Protein AF-A0A485CPA7-F1 (afdb_monomer_lite)

Organism: Raoultella planticola (NCBI:txid575)

Radius of gyration: 25.45 Å; chains: 1; bounding box: 58×36×62 Å

Sequence (179 aa):
MLPLFFPRAFDGKLPISYSGGASQLNIREIFATGIHSRSTMATDLLKPGGYLRLSECMRELEQSDGWKMTQVDVTRLNALAEKAVSMAYTQKHWKPNDRIDVGEKLPLTDCYVAPCVTACAIKQDIPEYIRLMGEQRYADALELIYQRNALPAITGHICDHQCQYKLYSSGLRQRTSHS

Foldseek 3Di:
DFCLPVCVVPVQQDLDGGEDDDFLVCLLLCLVQLNDDDHDPVVQCPDVCSVVRVVVSVVSVVVHPSVPRNGGNSVSVVVSVVVCVVDPVNDPPPQDPLDLDCVDDDDPVPPDDQSLLSQDPLSQPVVVLVVCVVVVNNVVSVVSRCVRDVCCPVCVPPPPSSSVVSVCSRPPPPPPPDD

Secondary structure (DSSP, 8-state):
----HHHHHTTT-S-----S---TTTHHHHHTTT--S----HHHHTSTTHHHHHHHHHHHHHT-GGGG--S--HHHHHHHHHHHHH-TTTS-TT--S-----SS---TT-----HHHHHSTT---HHHHHHHHHTT-HHHHHHHHHHH-S-HHHHHHH---HHHHHHHTTT-TTSS---

Structure (mmCIF, N/CA/C/O backbone):
data_AF-A0A485CPA7-F1
#
_entry.id   AF-A0A485CPA7-F1
#
loop_
_atom_site.group_PDB
_atom_site.id
_atom_site.type_symbol
_atom_site.label_atom_id
_atom_site.label_alt_id
_atom_site.label_comp_id
_atom_site.label_asym_id
_atom_site.label_entity_id
_atom_site.label_seq_id
_atom_site.pdbx_PDB_ins_code
_atom_site.Cartn_x
_atom_site.Cartn_y
_atom_site.Cartn_z
_atom_site.occupancy
_atom_site.B_iso_or_equiv
_atom_site.auth_seq_id
_atom_site.auth_comp_id
_atom_site.auth_asym_id
_atom_site.auth_atom_id
_atom_site.pdbx_PDB_model_num
ATOM 1 N N . MET A 1 1 ? -6.651 7.139 14.477 1.00 35.34 1 MET A N 1
ATOM 2 C CA . MET A 1 1 ? -7.275 8.296 15.145 1.00 35.34 1 MET A CA 1
ATOM 3 C C . MET A 1 1 ? -8.616 7.814 15.666 1.00 35.34 1 MET A C 1
ATOM 5 O O . MET A 1 1 ? -9.480 7.530 14.848 1.00 35.34 1 MET A O 1
ATOM 9 N N . LEU A 1 2 ? -8.742 7.563 16.975 1.00 49.44 2 LEU A N 1
ATOM 10 C CA . LEU A 1 2 ? -10.019 7.133 17.555 1.00 49.44 2 LEU A CA 1
ATOM 11 C C . LEU A 1 2 ? -11.034 8.282 17.416 1.00 49.44 2 LEU A C 1
ATOM 13 O O . LEU A 1 2 ? -10.736 9.389 17.868 1.00 49.44 2 LEU A O 1
ATOM 17 N N . PRO A 1 3 ? -12.221 8.060 16.832 1.00 50.19 3 PRO A N 1
ATOM 18 C CA . PRO A 1 3 ? -13.266 9.073 16.780 1.00 50.19 3 PRO A CA 1
ATOM 19 C C . PRO A 1 3 ? -13.958 9.200 18.149 1.00 50.19 3 PRO A C 1
ATOM 21 O O . PRO A 1 3 ? -15.069 8.724 18.359 1.00 50.19 3 PRO A O 1
ATOM 24 N N . LEU A 1 4 ? -13.308 9.877 19.099 1.00 54.75 4 LEU A N 1
ATOM 25 C CA . LEU A 1 4 ? -13.874 10.231 20.416 1.00 54.75 4 LEU A CA 1
ATOM 26 C C . LEU A 1 4 ? -14.910 11.369 20.354 1.00 54.75 4 LEU A C 1
ATOM 28 O O . LEU A 1 4 ? -15.434 11.792 21.382 1.00 54.75 4 LEU A O 1
ATOM 32 N N . PHE A 1 5 ? -15.187 11.893 19.160 1.00 51.78 5 PHE A N 1
ATOM 33 C CA . PHE A 1 5 ? -16.018 13.077 18.957 1.00 51.78 5 PHE A CA 1
ATOM 34 C C . PHE A 1 5 ? -17.483 12.852 19.366 1.00 51.78 5 PHE A C 1
ATOM 36 O O . PHE A 1 5 ? -18.048 13.657 20.100 1.00 51.78 5 PHE A O 1
ATOM 43 N N . PHE A 1 6 ? -18.083 11.731 18.958 1.00 55.94 6 PHE A N 1
ATOM 44 C CA . PHE A 1 6 ? -19.500 11.451 19.219 1.00 55.94 6 PHE A CA 1
ATOM 45 C C . PHE A 1 6 ? -19.823 11.170 20.699 1.00 55.94 6 PHE A C 1
ATOM 47 O O . PHE A 1 6 ? -20.768 11.772 21.206 1.00 55.94 6 PHE A O 1
ATOM 54 N N . PRO A 1 7 ? -19.046 10.359 21.444 1.00 57.94 7 PRO A N 1
ATOM 55 C CA . PRO A 1 7 ? -19.322 10.110 22.862 1.00 57.94 7 PRO A CA 1
ATOM 56 C C . PRO A 1 7 ? -19.236 11.375 23.724 1.00 57.94 7 PRO A C 1
ATOM 58 O O . PRO A 1 7 ? -20.018 11.526 24.659 1.00 57.94 7 PRO A O 1
ATOM 61 N N . ARG A 1 8 ? -18.329 12.303 23.378 1.00 60.47 8 ARG A N 1
ATOM 62 C CA . ARG A 1 8 ? -18.197 13.611 24.041 1.00 60.47 8 ARG A CA 1
ATOM 63 C C . ARG A 1 8 ? -19.344 14.563 23.698 1.00 60.47 8 ARG A C 1
ATOM 65 O O . ARG A 1 8 ? -19.788 15.301 24.565 1.00 60.47 8 ARG A O 1
ATOM 72 N N . ALA A 1 9 ? -19.823 14.545 22.454 1.00 61.59 9 ALA A N 1
ATOM 73 C CA . ALA A 1 9 ? -20.911 15.415 22.007 1.00 61.59 9 ALA A CA 1
ATOM 74 C C . ALA A 1 9 ? -22.293 14.988 22.539 1.00 61.59 9 ALA A C 1
ATOM 76 O O . ALA A 1 9 ? -23.172 15.831 22.688 1.00 61.59 9 ALA A O 1
ATOM 77 N N . PHE A 1 10 ? -22.486 13.696 22.830 1.00 63.75 10 PHE A N 1
ATOM 78 C CA . PHE A 1 10 ? -23.775 13.125 23.248 1.00 63.75 10 PHE A CA 1
ATOM 79 C C . PHE A 1 10 ? -23.796 12.607 24.696 1.00 63.75 10 PHE A C 1
ATOM 81 O O . PHE A 1 10 ? -24.720 11.881 25.064 1.00 63.75 10 PHE A O 1
ATOM 88 N N . ASP A 1 11 ? -22.797 12.959 25.511 1.00 63.28 11 ASP A N 1
ATOM 89 C CA . ASP A 1 11 ? -22.727 12.632 26.946 1.00 63.28 11 ASP A CA 1
ATOM 90 C C . ASP A 1 11 ? -22.934 11.126 27.243 1.00 63.28 11 ASP A C 1
ATOM 92 O O . ASP A 1 11 ? -23.632 10.712 28.169 1.00 63.28 11 ASP A O 1
ATOM 96 N N . GLY A 1 12 ? -22.398 10.276 26.358 1.00 61.44 12 GLY A N 1
ATOM 97 C CA . GLY A 1 12 ? -22.508 8.815 26.443 1.00 61.44 12 GLY A CA 1
ATOM 98 C C . GLY A 1 12 ? -23.896 8.214 26.160 1.00 61.44 12 GLY A C 1
ATOM 99 O O . GLY A 1 12 ? -24.035 6.992 26.224 1.00 61.44 12 GLY A O 1
ATOM 100 N N . LYS A 1 13 ? -24.910 9.024 25.815 1.00 63.84 13 LYS A N 1
ATOM 101 C CA . LYS A 1 13 ? -26.294 8.569 25.545 1.00 63.84 13 LYS A CA 1
ATOM 102 C C . LYS A 1 13 ? -26.476 7.897 24.188 1.00 63.84 13 LYS A C 1
ATOM 104 O O . LYS A 1 13 ? -27.463 7.198 23.974 1.00 63.84 13 LYS A O 1
ATOM 109 N N . LEU A 1 14 ? -25.542 8.118 23.266 1.00 64.44 14 LEU A N 1
ATOM 110 C CA . LEU A 1 14 ? -25.523 7.451 21.974 1.00 64.44 14 LEU A CA 1
ATOM 111 C C . LEU A 1 14 ? -24.443 6.357 21.998 1.00 64.44 14 LEU A C 1
ATOM 113 O O . LEU A 1 14 ? -23.258 6.698 22.043 1.00 64.44 14 LEU A O 1
ATOM 117 N N . PRO A 1 15 ? -24.801 5.060 21.919 1.00 59.25 15 PRO A N 1
ATOM 118 C CA . PRO A 1 15 ? -23.850 3.946 21.889 1.00 59.25 15 PRO A CA 1
ATOM 119 C C . PRO A 1 15 ? -23.201 3.797 20.501 1.00 59.25 15 PRO A C 1
ATOM 121 O O . PRO A 1 15 ? -23.116 2.711 19.927 1.00 59.25 15 PRO A O 1
ATOM 124 N N . ILE A 1 16 ? -22.766 4.915 19.923 1.00 62.34 16 ILE A N 1
ATOM 125 C CA . ILE A 1 16 ? -22.029 4.987 18.667 1.00 62.34 16 ILE A CA 1
ATOM 126 C C . ILE A 1 16 ? -20.685 5.628 18.976 1.00 62.34 16 ILE A C 1
ATOM 128 O O . ILE A 1 16 ? -20.623 6.813 19.295 1.00 62.34 16 ILE A O 1
ATOM 132 N N . SER A 1 17 ? -19.616 4.833 18.857 1.00 61.28 17 SER A N 1
ATOM 133 C CA . SER A 1 17 ? -18.366 5.197 18.168 1.00 61.28 17 SER A CA 1
ATOM 134 C C . SER A 1 17 ? -17.160 4.403 18.698 1.00 61.28 17 SER A C 1
ATOM 136 O O . SER A 1 17 ? -16.495 4.812 19.646 1.00 61.28 17 SER A O 1
ATOM 138 N N . TYR A 1 18 ? -16.821 3.301 18.018 1.00 58.09 18 TYR A N 1
ATOM 139 C CA . TYR A 1 18 ? -15.451 2.775 17.949 1.00 58.09 18 TYR A CA 1
ATOM 140 C C . TYR A 1 18 ? -15.214 2.163 16.559 1.00 58.09 18 TYR A C 1
ATOM 142 O O . TYR A 1 18 ? -15.399 0.969 16.337 1.00 58.09 18 TYR A O 1
ATOM 150 N N . SER A 1 19 ? -14.845 2.986 15.575 1.00 54.56 19 SER A N 1
ATOM 151 C CA . SER A 1 19 ? -14.627 2.522 14.198 1.00 54.56 19 SER A CA 1
ATOM 152 C C . SER A 1 19 ? -13.147 2.216 13.933 1.00 54.56 19 SER A C 1
ATOM 154 O O . SER A 1 19 ? -12.448 2.982 13.268 1.00 54.56 19 SER A O 1
ATOM 156 N N . GLY A 1 20 ? -12.652 1.095 14.457 1.00 62.66 20 GLY A N 1
ATOM 157 C CA . GLY A 1 20 ? -11.435 0.470 13.928 1.00 62.66 20 GLY A CA 1
ATOM 158 C C . GLY A 1 20 ? -10.329 0.187 14.933 1.00 62.66 20 GLY A C 1
ATOM 159 O O . GLY A 1 20 ? -10.059 0.971 15.836 1.00 62.66 20 GLY A O 1
ATOM 160 N N . GLY A 1 21 ? -9.646 -0.939 14.711 1.00 67.94 21 GLY A N 1
ATOM 161 C CA . GLY A 1 21 ? -8.485 -1.359 15.499 1.00 67.94 21 GLY A CA 1
ATOM 162 C C . GLY A 1 21 ? -8.804 -2.314 16.646 1.00 67.94 21 GLY A C 1
ATOM 163 O O . GLY A 1 21 ? -7.925 -2.559 17.470 1.00 67.94 21 GLY A O 1
ATOM 164 N N . ALA A 1 22 ? -10.020 -2.869 16.691 1.00 75.12 22 ALA A N 1
ATOM 165 C CA . ALA A 1 22 ? -10.346 -3.926 17.636 1.00 75.12 22 ALA A CA 1
ATOM 166 C C . ALA A 1 22 ? -9.509 -5.177 17.319 1.00 75.12 22 ALA A C 1
ATOM 168 O O . ALA A 1 22 ? -9.408 -5.601 16.166 1.00 75.12 22 ALA A O 1
ATOM 169 N N . SER A 1 23 ? -8.883 -5.723 18.348 1.00 74.56 23 SER A N 1
ATOM 170 C CA . SER A 1 23 ? -7.991 -6.878 18.333 1.00 74.56 23 SER A CA 1
ATOM 171 C C . SER A 1 23 ? -8.218 -7.650 19.629 1.00 74.56 23 SER A C 1
ATOM 173 O O . SER A 1 23 ? -8.734 -7.094 20.600 1.00 74.56 23 SER A O 1
ATOM 175 N N . GLN A 1 24 ? -7.779 -8.902 19.680 1.00 74.69 24 GLN A N 1
ATOM 176 C CA . GLN A 1 24 ? -7.810 -9.725 20.891 1.00 74.69 24 GLN A CA 1
ATOM 177 C C . GLN A 1 24 ? -7.282 -8.992 22.136 1.00 74.69 24 GLN A C 1
ATOM 179 O O . GLN A 1 24 ? -7.825 -9.130 23.219 1.00 74.69 24 GLN A O 1
ATOM 184 N N . LEU A 1 25 ? -6.276 -8.129 21.974 1.00 76.94 25 LEU A N 1
ATOM 185 C CA . LEU A 1 25 ? -5.631 -7.425 23.087 1.00 76.94 25 LEU A CA 1
ATOM 186 C C . LEU A 1 25 ? -6.453 -6.277 23.695 1.00 76.94 25 LEU A C 1
ATOM 188 O O . LEU A 1 25 ? -6.132 -5.823 24.789 1.00 76.94 25 LEU A O 1
ATOM 192 N N . ASN A 1 26 ? -7.451 -5.746 22.983 1.00 78.50 26 ASN A N 1
ATOM 193 C CA . ASN A 1 26 ? -8.200 -4.561 23.423 1.00 78.50 26 ASN A CA 1
ATOM 194 C C . ASN A 1 26 ? -9.719 -4.764 23.444 1.00 78.50 26 ASN A C 1
ATOM 196 O O . ASN A 1 26 ? -10.430 -3.907 23.969 1.00 78.50 26 ASN A O 1
ATOM 200 N N . ILE A 1 27 ? -10.223 -5.886 22.922 1.00 79.12 27 ILE A N 1
ATOM 201 C CA . ILE A 1 27 ? -11.660 -6.133 22.783 1.00 79.12 27 ILE A CA 1
ATOM 202 C C . ILE A 1 27 ? -12.382 -6.115 24.138 1.00 79.12 27 ILE A C 1
ATOM 204 O O . ILE A 1 27 ? -13.426 -5.476 24.266 1.00 79.12 27 ILE A O 1
ATOM 208 N N . ARG A 1 28 ? -11.777 -6.697 25.181 1.00 78.94 28 ARG A N 1
ATOM 209 C CA . ARG A 1 28 ? -12.311 -6.673 26.549 1.00 78.94 28 ARG A CA 1
ATOM 210 C C . ARG A 1 28 ? -12.424 -5.255 27.110 1.00 78.94 28 ARG A C 1
ATOM 212 O O . ARG A 1 28 ? -13.430 -4.910 27.725 1.00 78.94 28 ARG A O 1
ATOM 219 N N . GLU A 1 29 ? -11.403 -4.428 26.891 1.00 77.69 29 GLU A N 1
ATOM 220 C CA . GLU A 1 29 ? -11.379 -3.041 27.372 1.00 77.69 29 GLU A CA 1
ATOM 221 C C . GLU A 1 29 ? -12.415 -2.184 26.634 1.00 77.69 29 GLU A C 1
ATOM 223 O O . GLU A 1 29 ? -13.092 -1.377 27.265 1.00 77.69 29 GLU A O 1
ATOM 228 N N . ILE A 1 30 ? -12.603 -2.409 25.327 1.00 79.00 30 ILE A N 1
ATOM 229 C CA . ILE A 1 30 ? -13.629 -1.732 24.520 1.00 79.00 30 ILE A CA 1
ATOM 230 C C . ILE A 1 30 ? -15.029 -2.078 25.038 1.00 79.00 30 ILE A C 1
ATOM 232 O O . ILE A 1 30 ? -15.830 -1.178 25.284 1.00 79.00 30 ILE A O 1
ATOM 236 N N . PHE A 1 31 ? -15.323 -3.356 25.272 1.00 78.00 31 PHE A N 1
ATOM 237 C CA . PHE A 1 31 ? -16.633 -3.762 25.786 1.00 78.00 31 PHE A CA 1
ATOM 238 C C . PHE A 1 31 ? -16.883 -3.244 27.209 1.00 78.00 31 PHE A C 1
ATOM 240 O O . PHE A 1 31 ? -17.997 -2.840 27.524 1.00 78.00 31 PHE A O 1
ATOM 247 N N . ALA A 1 32 ? -15.851 -3.134 28.049 1.00 76.06 32 ALA A N 1
ATOM 248 C CA . ALA A 1 32 ? -15.971 -2.541 29.382 1.00 76.06 32 ALA A CA 1
ATOM 249 C C . ALA A 1 32 ? -16.287 -1.026 29.383 1.00 76.06 32 ALA A C 1
ATOM 251 O O . ALA A 1 32 ? -16.535 -0.465 30.452 1.00 76.06 32 ALA A O 1
ATOM 252 N N . THR A 1 33 ? -16.251 -0.350 28.226 1.00 74.69 33 THR A N 1
ATOM 253 C CA . THR A 1 33 ? -16.657 1.065 28.087 1.00 74.69 33 THR A CA 1
ATOM 254 C C . THR A 1 33 ? -18.133 1.253 27.729 1.00 74.69 33 THR A C 1
ATOM 256 O O . THR A 1 33 ? -18.587 2.392 27.681 1.00 74.69 33 THR A O 1
ATOM 259 N N . GLY A 1 34 ? -18.892 0.181 27.480 1.00 71.56 34 GLY A N 1
ATOM 260 C CA . GLY A 1 34 ? -20.287 0.276 27.031 1.00 71.56 34 GLY A CA 1
ATOM 261 C C . GLY A 1 34 ? -20.460 0.335 25.504 1.00 71.56 34 GLY A C 1
ATOM 262 O O . GLY A 1 34 ? -21.557 0.583 25.007 1.00 71.56 34 GLY A O 1
ATOM 263 N N . ILE A 1 35 ? -19.384 0.142 24.728 1.00 72.06 35 ILE A N 1
ATOM 264 C CA . ILE A 1 35 ? -19.423 0.168 23.258 1.00 72.06 35 ILE A CA 1
ATOM 265 C C . ILE A 1 35 ? -19.591 -1.258 22.722 1.00 72.06 35 ILE A C 1
ATOM 267 O O . ILE A 1 35 ? -18.616 -1.968 22.480 1.00 72.06 35 ILE A O 1
ATOM 271 N N . HIS A 1 36 ? -20.843 -1.655 22.498 1.00 67.88 36 HIS A N 1
ATOM 272 C CA . HIS A 1 36 ? -21.203 -2.992 21.991 1.00 67.88 36 HIS A CA 1
ATOM 273 C C . HIS A 1 36 ? -21.592 -2.993 20.511 1.00 67.88 36 HIS A C 1
ATOM 275 O O . HIS A 1 36 ? -21.455 -4.002 19.824 1.00 67.88 36 HIS A O 1
ATOM 281 N N . SER A 1 37 ? -22.067 -1.857 19.994 1.00 49.84 37 SER A N 1
ATOM 282 C CA . SER A 1 37 ? -22.894 -1.859 18.785 1.00 49.84 37 SER A CA 1
ATOM 283 C C . SER A 1 37 ? -22.131 -1.875 17.454 1.00 49.84 37 SER A C 1
ATOM 285 O O . SER A 1 37 ? -22.755 -2.156 16.432 1.00 49.84 37 SER A O 1
ATOM 287 N N . ARG A 1 38 ? -20.813 -1.592 17.403 1.00 50.28 38 ARG A N 1
ATOM 288 C CA . ARG A 1 38 ? -20.029 -1.696 16.147 1.00 50.28 38 ARG A CA 1
ATOM 289 C C . ARG A 1 38 ? -18.505 -1.563 16.321 1.00 50.28 38 ARG A C 1
ATOM 291 O O . ARG A 1 38 ? -17.929 -0.566 15.895 1.00 50.28 38 ARG A O 1
ATOM 298 N N . SER A 1 39 ? -17.823 -2.549 16.902 1.00 62.25 39 SER A N 1
ATOM 299 C CA . SER A 1 39 ? -16.349 -2.609 16.910 1.00 62.25 39 SER A CA 1
ATOM 300 C C . SER A 1 39 ? -15.828 -3.429 15.718 1.00 62.25 39 SER A C 1
ATOM 302 O O . SER A 1 39 ? -16.044 -4.631 15.614 1.00 62.25 39 SER A O 1
ATOM 304 N N . THR A 1 40 ? -15.152 -2.782 14.761 1.00 68.19 40 THR A N 1
ATOM 305 C CA . THR A 1 40 ? -14.651 -3.456 13.545 1.00 68.19 40 THR A CA 1
ATOM 306 C C . THR A 1 40 ? -13.260 -4.064 13.758 1.00 68.19 40 THR A C 1
ATOM 308 O O . THR A 1 40 ? -12.301 -3.328 14.018 1.00 68.19 40 THR A O 1
ATOM 311 N N . MET A 1 41 ? -13.134 -5.380 13.552 1.00 72.75 41 MET A N 1
ATOM 312 C CA . MET A 1 41 ? -11.876 -6.149 13.642 1.00 72.75 41 MET A CA 1
ATOM 313 C C . MET A 1 41 ? -11.169 -6.370 12.290 1.00 72.75 41 MET A C 1
ATOM 315 O O . MET A 1 41 ? -10.267 -7.197 12.184 1.00 72.75 41 MET A O 1
ATOM 319 N N . ALA A 1 42 ? -11.550 -5.634 11.239 1.00 71.31 42 ALA A N 1
ATOM 320 C CA . ALA A 1 42 ? -11.049 -5.834 9.872 1.00 71.31 42 ALA A CA 1
ATOM 321 C C . ALA A 1 42 ? -9.511 -5.898 9.777 1.00 71.31 42 ALA A C 1
ATOM 323 O O . ALA A 1 42 ? -8.963 -6.784 9.127 1.00 71.31 42 ALA A O 1
ATOM 324 N N . THR A 1 43 ? -8.802 -5.007 10.475 1.00 71.25 43 THR A N 1
ATOM 325 C CA . THR A 1 43 ? -7.331 -4.988 10.469 1.00 71.25 43 THR A CA 1
ATOM 326 C C . THR A 1 43 ? -6.717 -6.233 11.111 1.00 71.25 43 THR A C 1
ATOM 328 O O . THR A 1 43 ? -5.631 -6.639 10.709 1.00 71.25 43 THR A O 1
ATOM 331 N N . ASP A 1 44 ? -7.374 -6.829 12.109 1.00 75.31 44 ASP A N 1
ATOM 332 C CA . ASP A 1 44 ? -6.866 -8.031 12.770 1.00 75.31 44 ASP A CA 1
ATOM 333 C C . ASP A 1 44 ? -7.184 -9.301 11.971 1.00 75.31 44 ASP A C 1
ATOM 335 O O . ASP A 1 44 ? -6.332 -10.183 11.877 1.00 75.31 44 ASP A O 1
ATOM 339 N N . LEU A 1 45 ? -8.343 -9.335 11.301 1.00 78.94 45 LEU A N 1
ATOM 340 C CA . LEU A 1 45 ? -8.744 -10.407 10.381 1.00 78.94 45 LEU A CA 1
ATOM 341 C C . LEU A 1 45 ? -7.808 -10.540 9.174 1.00 78.94 45 LEU A C 1
ATOM 343 O O . LEU A 1 45 ? -7.523 -11.652 8.740 1.00 78.94 45 LEU A O 1
ATOM 347 N N . LEU A 1 46 ? -7.309 -9.417 8.648 1.00 78.75 46 LEU A N 1
ATOM 348 C CA . LEU A 1 46 ? -6.392 -9.397 7.501 1.00 78.75 46 LEU A CA 1
ATOM 349 C C . LEU A 1 46 ? -4.951 -9.804 7.855 1.00 78.75 46 LEU A C 1
ATOM 351 O O . LEU A 1 46 ? -4.134 -10.001 6.955 1.00 78.75 46 LEU A O 1
ATOM 355 N N . LYS A 1 47 ? -4.606 -9.921 9.144 1.00 76.50 47 LYS A N 1
ATOM 356 C CA . LYS A 1 47 ? -3.289 -10.416 9.572 1.00 76.50 47 LYS A CA 1
ATOM 357 C C . LYS A 1 47 ? -3.257 -11.950 9.523 1.00 76.50 47 LYS A C 1
ATOM 359 O O . LYS A 1 47 ? -4.278 -12.583 9.802 1.00 76.50 47 LYS A O 1
ATOM 364 N N . PRO A 1 48 ? -2.093 -12.573 9.254 1.00 75.50 48 PRO A N 1
ATOM 365 C CA . PRO A 1 48 ? -1.940 -14.023 9.364 1.00 75.50 48 PRO A CA 1
ATOM 366 C C . PRO A 1 48 ? -2.462 -14.535 10.716 1.00 75.50 48 PRO A C 1
ATOM 368 O O . PRO A 1 48 ? -2.125 -13.984 11.764 1.00 75.50 48 PRO A O 1
ATOM 371 N N . GLY A 1 49 ? -3.339 -15.543 10.696 1.00 7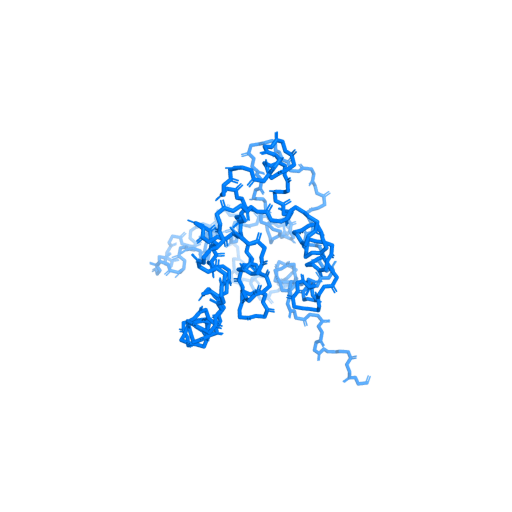8.75 49 GLY A N 1
ATOM 372 C CA . GLY A 1 49 ? -3.968 -16.090 11.907 1.00 78.75 49 GLY A CA 1
ATOM 373 C C . GLY A 1 49 ? -5.087 -15.233 12.524 1.00 78.75 49 GLY A C 1
ATOM 374 O O . GLY A 1 49 ? -5.522 -15.522 13.635 1.00 78.75 49 GLY A O 1
ATOM 375 N N . GLY A 1 50 ? -5.574 -14.183 11.850 1.00 78.44 50 GLY A N 1
ATOM 376 C CA . GLY A 1 50 ? -6.697 -13.354 12.320 1.00 78.44 50 GLY A CA 1
ATOM 377 C C . GLY A 1 50 ? -7.993 -14.131 12.561 1.00 78.44 50 GLY A C 1
ATOM 378 O O . GLY A 1 50 ? -8.636 -13.956 13.591 1.00 78.44 50 GLY A O 1
ATOM 379 N N . TYR A 1 51 ? -8.336 -15.056 11.662 1.00 81.06 51 TYR A N 1
ATOM 380 C CA . TYR A 1 51 ? -9.541 -15.883 11.800 1.00 81.06 51 TYR A CA 1
ATOM 381 C C . TYR A 1 51 ? -9.505 -16.818 13.018 1.00 81.06 51 TYR A C 1
ATOM 383 O O . TYR A 1 51 ? -10.532 -17.018 13.656 1.00 81.06 51 TYR A O 1
ATOM 391 N N . LEU A 1 52 ? -8.337 -17.361 13.381 1.00 81.25 52 LEU A N 1
ATOM 392 C CA . LEU A 1 52 ? -8.202 -18.239 14.552 1.00 81.25 52 LEU A CA 1
ATOM 393 C C . LEU A 1 52 ? -8.428 -17.465 15.858 1.00 81.25 52 LEU A C 1
ATOM 395 O O . LEU A 1 52 ? -9.156 -17.925 16.738 1.00 81.25 52 LEU A O 1
ATOM 399 N N . ARG A 1 53 ? -7.883 -16.245 15.934 1.00 80.88 53 ARG A N 1
ATOM 400 C CA . ARG A 1 53 ? -8.008 -15.340 17.089 1.00 80.88 53 ARG A CA 1
ATOM 401 C C . ARG A 1 53 ? -9.438 -14.853 17.326 1.00 80.88 53 ARG A C 1
ATOM 403 O O . ARG A 1 53 ? -9.767 -14.441 18.436 1.00 80.88 53 ARG A O 1
ATOM 410 N N . LEU A 1 54 ? -10.315 -14.953 16.323 1.00 82.06 54 LEU A N 1
ATOM 411 C CA . LEU A 1 54 ? -11.738 -14.638 16.465 1.00 82.06 54 LEU A CA 1
ATOM 412 C C . LEU A 1 54 ? -12.416 -15.517 17.528 1.00 82.06 54 LEU A C 1
ATOM 414 O O . LEU A 1 54 ? -13.218 -15.018 18.313 1.00 82.06 54 LEU A O 1
ATOM 418 N N . SER A 1 55 ? -12.066 -16.806 17.580 1.00 81.81 55 SER A N 1
ATOM 419 C CA . SER A 1 55 ? -12.632 -17.749 18.555 1.00 81.81 55 SER A CA 1
ATOM 420 C C . SER A 1 55 ? -12.254 -17.397 19.999 1.00 81.81 55 SER A C 1
ATOM 422 O O . SER A 1 55 ? -13.082 -17.488 20.906 1.00 81.81 55 SER A O 1
ATOM 424 N N . GLU A 1 56 ? -11.028 -16.918 20.207 1.00 82.56 56 GLU A N 1
ATOM 425 C CA . GLU A 1 56 ? -10.543 -16.454 21.508 1.00 82.56 56 GLU A CA 1
ATOM 426 C C . GLU A 1 56 ? -11.216 -15.139 21.909 1.00 82.56 56 GLU A C 1
ATOM 428 O O . GLU A 1 56 ? -11.680 -15.007 23.040 1.00 82.56 56 GLU A O 1
ATOM 433 N N . CYS A 1 57 ? -11.367 -14.207 20.961 1.00 79.62 57 CYS A N 1
ATOM 434 C CA . CYS A 1 57 ? -12.105 -12.965 21.189 1.00 79.62 57 CYS A CA 1
ATOM 435 C C . CYS A 1 57 ? -13.552 -13.245 21.607 1.00 79.62 57 CYS A C 1
ATOM 437 O O . CYS A 1 57 ? -14.052 -12.621 22.536 1.00 79.62 57 CYS A O 1
ATOM 439 N N . MET A 1 58 ? -14.221 -14.203 20.959 1.00 79.81 58 MET A N 1
ATOM 440 C CA . MET A 1 58 ? -15.599 -14.563 21.294 1.00 79.81 58 MET A CA 1
ATOM 441 C C . MET A 1 58 ? -15.714 -15.113 22.722 1.00 79.81 58 MET A C 1
ATOM 443 O O . MET A 1 58 ? -16.600 -14.694 23.464 1.00 79.81 58 MET A O 1
ATOM 447 N N . ARG A 1 59 ? -14.764 -15.954 23.150 1.00 83.25 59 ARG A N 1
ATOM 448 C CA . ARG A 1 59 ? -14.708 -16.470 24.527 1.00 83.25 59 ARG A CA 1
ATOM 449 C C . ARG A 1 59 ? -14.507 -15.360 25.563 1.00 83.25 59 ARG A C 1
ATOM 451 O O . ARG A 1 59 ? -15.135 -15.390 26.617 1.00 83.25 59 ARG A O 1
ATOM 458 N N . GLU A 1 60 ? -13.654 -14.375 25.277 1.00 80.00 60 GLU A N 1
ATOM 459 C CA . GLU A 1 60 ? -13.474 -13.215 26.163 1.00 80.00 60 GLU A CA 1
ATOM 460 C C . GLU A 1 60 ? -14.730 -12.336 26.244 1.00 80.00 60 GLU A C 1
ATOM 462 O O . GLU A 1 60 ? -15.041 -11.787 27.303 1.00 80.00 60 GLU A O 1
ATOM 467 N N . LEU A 1 61 ? -15.469 -12.218 25.139 1.00 77.12 61 LEU A N 1
ATOM 468 C CA . LEU A 1 61 ? -16.702 -11.437 25.073 1.00 77.12 61 LEU A CA 1
ATOM 469 C C . LEU A 1 61 ? -17.857 -12.080 25.837 1.00 77.12 61 LEU A C 1
ATOM 471 O O . LEU A 1 61 ? -18.613 -11.356 26.489 1.00 77.12 61 LEU A O 1
ATOM 475 N N . GLU A 1 62 ? -17.985 -13.405 25.789 1.00 78.75 62 GLU A N 1
ATOM 476 C CA . GLU A 1 62 ? -18.989 -14.155 26.559 1.00 78.75 62 GLU A CA 1
ATOM 477 C C . GLU A 1 62 ? -18.797 -13.993 28.073 1.00 78.75 62 GLU A C 1
ATOM 479 O O . GLU A 1 62 ? -19.768 -13.955 28.823 1.00 78.75 62 GLU A O 1
ATOM 484 N N . GLN A 1 63 ? -17.550 -13.838 28.524 1.00 77.38 63 GLN A N 1
ATOM 485 C CA . GLN A 1 63 ? -17.213 -13.623 29.935 1.00 77.38 63 GLN A CA 1
ATOM 486 C C . GLN A 1 63 ? -17.370 -12.164 30.387 1.00 77.38 63 GLN A C 1
ATOM 488 O O . GLN A 1 63 ? -17.201 -11.863 31.569 1.00 77.38 63 GLN A O 1
ATOM 493 N N . SER A 1 64 ? -17.643 -11.235 29.469 1.00 72.62 64 SER A N 1
ATOM 494 C CA . SER A 1 64 ? -17.715 -9.813 29.790 1.00 72.62 64 SER A CA 1
ATOM 495 C C . SER A 1 64 ? -19.136 -9.389 30.175 1.00 72.62 64 SER A C 1
ATOM 497 O O . SER A 1 64 ? -20.085 -9.574 29.418 1.00 72.62 64 SER A O 1
ATOM 499 N N . ASP A 1 65 ? -19.289 -8.721 31.321 1.00 67.75 65 ASP A N 1
ATOM 500 C CA . ASP A 1 65 ? -20.570 -8.126 31.747 1.00 67.75 65 ASP A CA 1
ATOM 501 C C . ASP A 1 65 ? -20.980 -6.888 30.928 1.00 67.75 65 ASP A C 1
ATOM 503 O O . ASP A 1 65 ? -22.036 -6.296 31.165 1.00 67.75 65 ASP A O 1
ATOM 507 N N . GLY A 1 66 ? -20.158 -6.499 29.946 1.00 65.31 66 GLY A N 1
ATOM 508 C CA . GLY A 1 66 ? -20.368 -5.321 29.114 1.00 65.31 66 GLY A CA 1
ATOM 509 C C . GLY A 1 66 ? -21.728 -5.327 28.417 1.00 65.31 66 GLY A C 1
ATOM 510 O O . GLY A 1 66 ? -22.369 -4.292 28.356 1.00 65.31 66 GLY A O 1
ATOM 511 N N . TRP A 1 67 ? -22.243 -6.489 28.003 1.00 66.69 67 TRP A N 1
ATOM 512 C CA . TRP A 1 67 ? -23.528 -6.619 27.294 1.00 66.69 67 TRP A CA 1
ATOM 513 C C . TRP A 1 67 ? -24.744 -5.994 28.000 1.00 66.69 67 TRP A C 1
ATOM 515 O O . TRP A 1 67 ? -25.764 -5.761 27.355 1.00 66.69 67 TRP A O 1
ATOM 525 N N . LYS A 1 68 ? -24.656 -5.727 29.309 1.00 67.19 68 LYS A N 1
ATOM 526 C CA . LYS A 1 68 ? -25.722 -5.108 30.113 1.00 67.19 68 LYS A CA 1
ATOM 527 C C . LYS A 1 68 ? -25.626 -3.576 30.183 1.00 67.19 68 LYS A C 1
ATOM 529 O O . LYS A 1 68 ? -26.493 -2.949 30.788 1.00 67.19 68 LYS A O 1
ATOM 534 N N . MET A 1 69 ? -24.581 -2.965 29.624 1.00 66.50 69 MET A N 1
ATOM 535 C CA . MET A 1 69 ? -24.360 -1.521 29.690 1.00 66.50 69 MET A CA 1
ATOM 536 C C . MET A 1 69 ? -25.182 -0.785 28.626 1.00 66.50 69 MET A C 1
ATOM 538 O O . MET A 1 69 ? -25.000 -0.978 27.427 1.00 66.50 69 MET A O 1
ATOM 542 N N . THR A 1 70 ? -26.066 0.106 29.077 1.00 66.12 70 THR A N 1
ATOM 543 C CA . THR A 1 70 ? -26.921 0.938 28.207 1.00 66.12 70 THR A CA 1
ATOM 544 C C . THR A 1 70 ? -26.294 2.299 27.880 1.00 66.12 70 THR A C 1
ATOM 546 O O . THR A 1 70 ? -26.760 2.992 26.979 1.00 66.12 70 THR A O 1
ATOM 549 N N . GLN A 1 71 ? -25.244 2.697 28.609 1.00 70.06 71 GLN A N 1
ATOM 550 C CA . GLN A 1 71 ? -24.582 3.998 28.487 1.00 70.06 71 GLN A CA 1
ATOM 551 C C . GLN A 1 71 ? -23.063 3.828 28.367 1.00 70.06 71 GLN A C 1
ATOM 553 O O . GLN A 1 71 ? -22.476 2.946 28.996 1.00 70.06 71 GLN A O 1
ATOM 558 N N . VAL A 1 72 ? -22.433 4.687 27.560 1.00 73.69 72 VAL A N 1
ATOM 559 C CA . VAL A 1 72 ? -20.981 4.677 27.335 1.00 73.69 72 VAL A CA 1
ATOM 560 C C . VAL A 1 72 ? -20.262 5.462 28.435 1.00 73.69 72 VAL A C 1
ATOM 562 O O . VAL A 1 72 ? -20.567 6.632 28.666 1.00 73.69 72 VAL A O 1
ATOM 565 N N . ASP A 1 73 ? -19.260 4.846 29.066 1.00 78.44 73 ASP A N 1
ATOM 566 C CA . ASP A 1 73 ? -18.355 5.514 30.007 1.00 78.44 73 ASP A CA 1
ATOM 567 C C . ASP A 1 73 ? -17.276 6.291 29.236 1.00 78.44 73 ASP A C 1
ATOM 569 O O . ASP A 1 73 ? -16.284 5.739 28.745 1.00 78.44 73 ASP A O 1
ATOM 573 N N . VAL A 1 74 ? -17.481 7.604 29.131 1.00 75.06 74 VAL A N 1
ATOM 574 C CA . VAL A 1 74 ? -16.598 8.522 28.399 1.00 75.06 74 VAL A CA 1
ATOM 575 C C . VAL A 1 74 ? -15.215 8.636 29.055 1.00 75.06 74 VAL A C 1
ATOM 577 O O . VAL A 1 74 ? -14.216 8.827 28.356 1.00 75.06 74 VAL A O 1
ATOM 580 N N . THR A 1 75 ? -15.118 8.480 30.377 1.00 80.25 75 THR A N 1
ATOM 581 C CA . THR A 1 75 ? -13.850 8.586 31.116 1.00 80.25 75 THR A CA 1
ATOM 582 C C . THR A 1 75 ? -12.962 7.390 30.809 1.00 80.25 75 THR A C 1
ATOM 584 O O . THR A 1 75 ? -11.810 7.555 30.396 1.00 80.25 75 THR A O 1
ATOM 587 N N . ARG A 1 76 ? -13.515 6.177 30.924 1.00 77.50 76 ARG A N 1
ATOM 588 C CA . ARG A 1 76 ? -12.795 4.944 30.584 1.00 77.50 76 ARG A CA 1
ATOM 589 C C . ARG A 1 76 ? -12.446 4.894 29.096 1.00 77.50 76 ARG A C 1
ATOM 591 O O . ARG A 1 76 ? -11.359 4.441 28.740 1.00 77.50 76 ARG A O 1
ATOM 598 N N . LEU A 1 77 ? -13.320 5.412 28.234 1.00 77.56 77 LEU A N 1
ATOM 599 C CA . LEU A 1 77 ? -13.059 5.499 26.800 1.00 77.56 77 LEU A CA 1
ATOM 600 C C . LEU A 1 77 ? -11.888 6.438 26.466 1.00 77.56 77 LEU A C 1
ATOM 602 O O . LEU A 1 77 ? -11.058 6.094 25.624 1.00 77.56 77 LEU A O 1
ATOM 606 N N . ASN A 1 78 ? -11.791 7.599 27.121 1.00 77.81 78 ASN A N 1
ATOM 607 C CA . ASN A 1 78 ? -10.661 8.515 26.933 1.00 77.81 78 ASN A CA 1
ATOM 608 C C . ASN A 1 78 ? -9.340 7.877 27.389 1.00 77.81 78 ASN A C 1
ATOM 610 O O . ASN A 1 78 ? -8.361 7.925 26.646 1.00 77.81 78 ASN A O 1
ATOM 614 N N . ALA A 1 79 ? -9.335 7.201 28.541 1.00 82.94 79 ALA A N 1
ATOM 615 C CA . ALA A 1 79 ? -8.156 6.479 29.023 1.00 82.94 79 ALA A CA 1
ATOM 616 C C . ALA A 1 79 ? -7.726 5.361 28.052 1.00 82.94 79 ALA A C 1
ATOM 618 O O . ALA A 1 79 ? -6.541 5.199 27.753 1.00 82.94 79 ALA A O 1
ATOM 619 N N . LEU A 1 80 ? -8.690 4.616 27.498 1.00 78.56 80 LEU A N 1
ATOM 620 C CA . LEU A 1 80 ? -8.428 3.596 26.481 1.00 78.56 80 LEU A CA 1
ATOM 621 C C . LEU A 1 80 ? -7.870 4.206 25.187 1.00 78.56 80 LEU A C 1
ATOM 623 O O . LEU A 1 80 ? -6.989 3.622 24.556 1.00 78.56 80 LEU A O 1
ATOM 627 N N . ALA A 1 81 ? -8.354 5.383 24.793 1.00 76.44 81 ALA A N 1
ATOM 628 C CA . ALA A 1 81 ? -7.875 6.082 23.608 1.00 76.44 81 ALA A CA 1
ATOM 629 C C . ALA A 1 81 ? -6.422 6.545 23.744 1.00 76.44 81 ALA A C 1
ATOM 631 O O . ALA A 1 81 ? -5.647 6.387 22.802 1.00 76.44 81 ALA A O 1
ATOM 632 N N . GLU A 1 82 ? -6.051 7.076 24.908 1.00 80.62 82 GLU A N 1
ATOM 633 C CA . GLU A 1 82 ? -4.671 7.459 25.220 1.00 80.62 82 GLU A CA 1
ATOM 634 C C . GLU A 1 82 ? -3.753 6.234 25.219 1.00 80.62 82 GLU A C 1
ATOM 636 O O . GLU A 1 82 ? -2.707 6.229 24.564 1.00 80.62 82 GLU A O 1
ATOM 641 N N . LYS A 1 83 ? -4.193 5.143 25.857 1.00 80.50 83 LYS A N 1
ATOM 642 C CA . L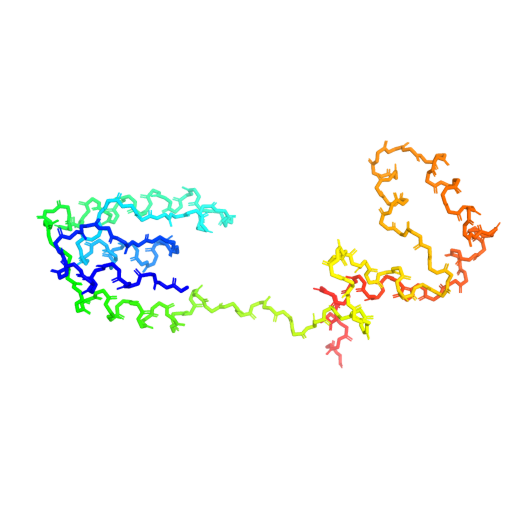YS A 1 83 ? -3.462 3.870 25.892 1.00 80.50 83 LYS A CA 1
ATOM 643 C C . LYS A 1 83 ? -3.284 3.260 24.497 1.00 80.50 83 LYS A C 1
ATOM 645 O O . LYS A 1 83 ? -2.220 2.730 24.184 1.00 80.50 83 LYS A O 1
ATOM 650 N N . ALA A 1 84 ? -4.284 3.365 23.623 1.00 73.94 84 ALA A N 1
ATOM 651 C CA . ALA A 1 84 ? -4.218 2.820 22.267 1.00 73.94 84 ALA A CA 1
ATOM 652 C C . ALA A 1 84 ? -3.106 3.456 21.411 1.00 73.94 84 ALA A C 1
ATOM 654 O O . ALA A 1 84 ? -2.612 2.815 20.481 1.00 73.94 84 ALA A O 1
ATOM 655 N N . VAL A 1 85 ? -2.691 4.690 21.714 1.00 73.31 85 VAL A N 1
ATOM 656 C CA . VAL A 1 85 ? -1.588 5.366 21.011 1.00 73.31 85 VAL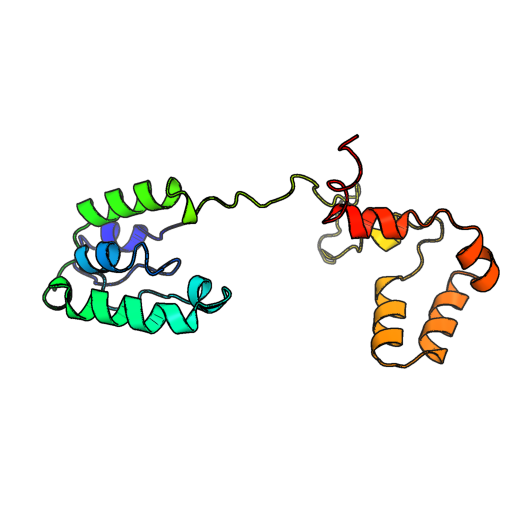 A CA 1
ATOM 657 C C . VAL A 1 85 ? -0.223 4.836 21.456 1.00 73.31 85 VAL A C 1
ATOM 659 O O . VAL A 1 85 ? 0.691 4.771 20.638 1.00 73.31 85 VAL A O 1
ATOM 662 N N . SER A 1 86 ? -0.075 4.433 22.719 1.00 73.38 86 SER A N 1
ATOM 663 C CA . SER A 1 86 ? 1.206 4.003 23.299 1.00 73.38 86 SER A CA 1
ATOM 664 C C . SER A 1 86 ? 1.429 2.487 23.289 1.00 73.38 86 SER A C 1
ATOM 666 O O . SER A 1 86 ? 2.566 2.043 23.440 1.00 73.38 86 SER A O 1
ATOM 668 N N . MET A 1 87 ? 0.386 1.680 23.073 1.00 71.69 87 MET A N 1
ATOM 669 C CA . MET A 1 87 ? 0.477 0.215 23.041 1.00 71.69 87 MET A CA 1
ATOM 670 C C . MET A 1 87 ? 1.505 -0.306 22.016 1.00 71.69 87 MET A C 1
ATOM 672 O O . MET A 1 87 ? 1.501 0.067 20.845 1.00 71.69 87 MET A O 1
ATOM 676 N N . ALA A 1 88 ? 2.338 -1.266 22.433 1.00 65.88 88 ALA A N 1
ATOM 677 C CA . ALA A 1 88 ? 3.363 -1.879 21.580 1.00 65.88 88 ALA A CA 1
ATOM 678 C C . ALA A 1 88 ? 2.794 -2.502 20.287 1.00 65.88 88 ALA A C 1
ATOM 680 O O . ALA A 1 88 ? 3.425 -2.441 19.237 1.00 65.88 88 ALA A O 1
ATOM 681 N N . TYR A 1 89 ? 1.571 -3.044 20.336 1.00 66.00 89 TYR A N 1
ATOM 682 C CA . TYR A 1 89 ? 0.886 -3.640 19.180 1.00 66.00 89 TYR A CA 1
ATOM 683 C C . TYR A 1 89 ? 0.426 -2.607 18.129 1.00 66.00 89 TYR A C 1
ATOM 685 O O . TYR A 1 89 ? 0.279 -2.944 16.952 1.00 66.00 89 TYR A O 1
ATOM 693 N N . THR A 1 90 ? 0.190 -1.351 18.523 1.00 63.31 90 THR A N 1
ATOM 694 C CA . THR A 1 90 ? -0.198 -0.259 17.611 1.00 63.31 90 THR A CA 1
ATOM 695 C C . THR A 1 90 ? 0.999 0.501 17.045 1.00 63.31 90 THR A C 1
ATOM 697 O O . THR A 1 90 ? 0.838 1.231 16.061 1.00 63.31 90 THR A O 1
ATOM 700 N N . GLN A 1 91 ? 2.203 0.293 17.585 1.00 64.31 91 GLN A N 1
ATOM 701 C CA . GLN A 1 91 ? 3.423 0.881 17.044 1.00 64.31 91 GLN A CA 1
ATOM 702 C C . GLN A 1 91 ? 3.821 0.192 15.735 1.00 64.31 91 GLN A C 1
ATOM 704 O O . GLN A 1 91 ? 4.134 -0.998 15.687 1.00 64.31 91 GLN A O 1
ATOM 709 N N . LYS A 1 92 ? 3.846 0.958 14.639 1.00 58.59 92 LYS A N 1
ATOM 710 C CA . LYS A 1 92 ? 4.373 0.498 13.346 1.00 58.59 92 LYS A CA 1
ATOM 711 C C . LYS A 1 92 ? 5.904 0.501 13.388 1.00 58.59 92 LYS A C 1
ATOM 713 O O . LYS A 1 92 ? 6.534 1.327 12.741 1.00 58.59 92 LYS A O 1
ATOM 718 N N . HIS A 1 93 ? 6.489 -0.441 14.125 1.00 56.78 93 HIS A N 1
ATOM 719 C CA . HIS A 1 93 ? 7.942 -0.650 14.203 1.00 56.78 93 HIS A CA 1
ATOM 720 C C . HIS A 1 93 ? 8.583 -0.886 12.815 1.00 56.78 93 HIS A C 1
ATOM 722 O O . HIS A 1 93 ? 9.743 -0.568 12.600 1.00 56.78 93 HIS A O 1
ATOM 728 N N . TRP A 1 94 ? 7.811 -1.398 11.850 1.00 54.16 94 TRP A N 1
ATOM 729 C CA . TRP A 1 94 ? 8.312 -1.877 10.559 1.00 54.16 94 TRP A CA 1
ATOM 730 C C . TRP A 1 94 ? 8.097 -0.906 9.383 1.00 54.16 94 TRP A C 1
ATOM 732 O O . TRP A 1 94 ? 7.892 -1.333 8.253 1.00 54.16 94 TRP A O 1
ATOM 742 N N . LYS A 1 95 ? 8.087 0.415 9.575 1.00 52.47 95 LYS A N 1
ATOM 743 C CA . LYS A 1 95 ? 8.242 1.292 8.401 1.00 52.47 95 LYS A CA 1
ATOM 744 C C . LYS A 1 95 ? 9.732 1.550 8.191 1.00 52.47 95 LYS A C 1
ATOM 746 O O . LYS A 1 95 ? 10.271 2.366 8.936 1.00 52.47 95 LYS A O 1
ATOM 751 N N . PRO A 1 96 ? 10.405 0.878 7.231 1.00 56.62 96 PRO A N 1
ATOM 752 C CA . PRO A 1 96 ? 11.743 1.300 6.848 1.00 56.62 96 PRO A CA 1
ATOM 753 C C . PRO A 1 96 ? 11.685 2.783 6.480 1.00 56.62 96 PRO A C 1
ATOM 755 O O . PRO A 1 96 ? 10.749 3.240 5.821 1.00 56.62 96 PRO A O 1
ATOM 758 N N . ASN A 1 97 ? 12.663 3.543 6.969 1.00 54.94 97 ASN A N 1
ATOM 759 C CA . ASN A 1 97 ? 12.735 4.990 6.765 1.00 54.94 97 ASN A CA 1
ATOM 760 C C . ASN A 1 97 ? 13.171 5.351 5.331 1.00 54.94 97 ASN A C 1
ATOM 762 O O . ASN A 1 97 ? 13.324 6.528 5.007 1.00 54.94 97 ASN A O 1
ATOM 766 N N . ASP A 1 98 ? 13.355 4.340 4.477 1.00 59.06 98 ASP A N 1
ATOM 767 C CA . ASP A 1 98 ? 13.606 4.477 3.051 1.00 59.06 98 ASP A CA 1
ATOM 768 C C . ASP A 1 98 ? 12.346 5.031 2.378 1.00 59.06 98 ASP A C 1
ATOM 770 O O . ASP A 1 98 ? 11.451 4.317 1.918 1.00 59.06 98 ASP A O 1
ATOM 774 N N . ARG A 1 99 ? 12.249 6.361 2.370 1.00 57.81 99 ARG A N 1
ATOM 775 C CA . ARG A 1 99 ? 11.240 7.082 1.601 1.00 57.81 99 ARG A CA 1
ATOM 776 C C . ARG A 1 99 ? 11.613 6.942 0.133 1.00 57.81 99 ARG A C 1
ATOM 778 O O . ARG A 1 99 ? 12.665 7.404 -0.301 1.00 57.81 99 ARG A O 1
ATOM 785 N N . ILE A 1 100 ? 10.740 6.289 -0.623 1.00 60.84 100 ILE A N 1
ATOM 786 C CA . ILE A 1 100 ? 10.829 6.242 -2.078 1.00 60.84 100 ILE A CA 1
ATOM 787 C C . ILE A 1 100 ? 10.452 7.639 -2.569 1.00 60.84 100 ILE A C 1
ATOM 789 O O . ILE A 1 100 ? 9.274 7.989 -2.602 1.00 60.84 100 ILE A O 1
ATOM 793 N N . ASP A 1 101 ? 11.463 8.451 -2.859 1.00 62.09 101 ASP A N 1
ATOM 794 C CA . ASP A 1 101 ? 11.295 9.782 -3.427 1.00 62.09 101 ASP A CA 1
ATOM 795 C C . ASP A 1 101 ? 11.694 9.771 -4.905 1.00 62.09 101 ASP A C 1
ATOM 797 O O . ASP A 1 101 ? 12.727 9.212 -5.291 1.00 62.09 101 ASP A O 1
ATOM 801 N N . VAL A 1 102 ? 10.839 10.380 -5.720 1.00 63.62 102 VAL A N 1
ATOM 802 C CA . VAL A 1 102 ? 11.031 10.559 -7.162 1.00 63.62 102 VAL A CA 1
ATOM 803 C C . VAL A 1 102 ? 11.850 11.834 -7.428 1.00 63.62 102 VAL A C 1
ATOM 805 O O . VAL A 1 102 ? 12.345 12.018 -8.534 1.00 63.62 102 VAL A O 1
ATOM 808 N N . GLY A 1 103 ? 12.050 12.695 -6.417 1.00 64.56 103 GLY A N 1
ATOM 809 C CA . GLY A 1 103 ? 12.859 13.919 -6.493 1.00 64.56 103 GLY A CA 1
ATOM 810 C C . GLY A 1 103 ? 12.213 15.054 -7.297 1.00 64.56 103 GLY A C 1
ATOM 811 O O . GLY A 1 103 ? 12.682 16.189 -7.248 1.00 64.56 103 GLY A O 1
ATOM 812 N N . GLU A 1 104 ? 11.117 14.768 -8.002 1.00 67.44 104 GLU A N 1
ATOM 813 C CA . GLU A 1 104 ? 10.347 15.713 -8.804 1.00 67.44 104 GLU A CA 1
ATOM 814 C C . GLU A 1 104 ? 8.963 15.963 -8.192 1.00 67.44 104 GLU A C 1
ATOM 816 O O . GLU A 1 104 ? 8.366 15.105 -7.534 1.00 67.44 104 GLU A O 1
ATOM 821 N N . LYS A 1 105 ? 8.429 17.169 -8.415 1.00 67.69 105 LYS A N 1
ATOM 822 C CA . LYS A 1 105 ? 7.088 17.535 -7.957 1.00 67.69 105 LYS A CA 1
ATOM 823 C C . LYS A 1 105 ? 6.056 16.791 -8.805 1.00 67.69 105 LYS A C 1
ATOM 825 O O . LYS A 1 105 ? 5.911 17.083 -9.989 1.00 67.69 105 LYS A O 1
ATOM 830 N N . LEU A 1 106 ? 5.336 15.861 -8.180 1.00 68.81 106 LEU A N 1
ATOM 831 C CA . LEU A 1 106 ? 4.259 15.113 -8.828 1.00 68.81 106 LEU A CA 1
ATOM 832 C C . LEU A 1 106 ? 3.212 16.081 -9.415 1.00 68.81 106 LEU A C 1
ATOM 834 O O . LEU A 1 106 ? 2.816 17.038 -8.734 1.00 68.81 106 LEU A O 1
ATOM 838 N N . PRO A 1 107 ? 2.760 15.862 -10.660 1.00 72.44 107 PRO A N 1
ATOM 839 C CA . PRO A 1 107 ? 1.678 16.641 -11.245 1.00 72.44 107 PRO A CA 1
ATOM 840 C C . PRO A 1 107 ? 0.364 16.398 -10.486 1.00 72.44 107 PRO A C 1
ATOM 842 O O . PRO A 1 107 ? 0.149 15.351 -9.881 1.00 72.44 107 PRO A O 1
ATOM 845 N N . LEU A 1 108 ? -0.548 17.374 -10.539 1.00 73.25 108 LEU A N 1
ATOM 846 C CA . LEU A 1 108 ? -1.832 17.333 -9.820 1.00 73.25 108 LEU A CA 1
ATOM 847 C C . LEU A 1 108 ? -2.722 16.139 -10.204 1.00 73.25 108 LEU A C 1
ATOM 849 O O . LEU A 1 108 ? -3.542 15.712 -9.395 1.00 73.25 108 LEU A O 1
ATOM 853 N N . THR A 1 109 ? -2.580 15.622 -11.424 1.00 74.69 109 THR A N 1
ATOM 854 C CA . THR A 1 109 ? -3.455 14.590 -12.000 1.00 74.69 109 THR A CA 1
ATOM 855 C C . THR A 1 109 ? -2.817 13.206 -12.087 1.00 74.69 109 THR A C 1
ATOM 857 O O . THR A 1 109 ? -3.530 12.253 -12.380 1.00 74.69 109 THR A O 1
ATOM 860 N N . ASP A 1 110 ? -1.512 13.075 -11.835 1.00 62.97 110 ASP A N 1
ATOM 861 C CA . ASP A 1 110 ? -0.799 11.797 -11.923 1.00 62.97 110 ASP A CA 1
ATOM 862 C C . ASP A 1 110 ? 0.093 11.599 -10.689 1.00 62.97 110 ASP A C 1
ATOM 864 O O . ASP A 1 110 ? 1.257 11.999 -10.629 1.00 62.97 110 ASP A O 1
ATOM 868 N N . CYS A 1 111 ? -0.514 11.024 -9.647 1.00 60.47 111 CYS A N 1
ATOM 869 C CA . CYS A 1 111 ? 0.131 10.749 -8.365 1.00 60.47 111 CYS A CA 1
ATOM 870 C C . CYS A 1 111 ? 0.914 9.423 -8.348 1.00 60.47 111 CYS A C 1
ATOM 872 O O . CYS A 1 111 ? 1.353 8.992 -7.279 1.00 60.47 111 CYS A O 1
ATOM 874 N N . TYR A 1 112 ? 1.095 8.781 -9.508 1.00 66.38 112 TYR A N 1
ATOM 875 C CA . TYR A 1 112 ? 1.758 7.489 -9.642 1.00 66.38 112 TYR A CA 1
ATOM 876 C C . TYR A 1 112 ? 2.901 7.566 -10.660 1.00 66.38 112 TYR A C 1
ATOM 878 O O . TYR A 1 112 ? 2.873 6.963 -11.727 1.00 66.38 112 TYR A O 1
ATOM 886 N N . VAL A 1 113 ? 3.969 8.283 -10.306 1.00 69.25 113 VAL A N 1
ATOM 887 C CA . VAL A 1 113 ? 5.219 8.194 -11.070 1.00 69.25 113 VAL A CA 1
ATOM 888 C C . VAL A 1 113 ? 6.031 7.020 -10.540 1.00 69.25 113 VAL A C 1
ATOM 890 O O . VAL A 1 113 ? 6.473 7.011 -9.388 1.00 69.25 113 VAL A O 1
ATOM 893 N N . ALA A 1 114 ? 6.228 6.009 -11.384 1.00 75.94 114 ALA A N 1
ATOM 894 C CA . ALA A 1 114 ? 7.034 4.855 -11.027 1.00 75.94 114 ALA A CA 1
ATOM 895 C C . ALA A 1 114 ? 8.522 5.259 -10.925 1.00 75.94 114 ALA A C 1
ATOM 897 O O . ALA A 1 114 ? 9.108 5.709 -11.914 1.00 75.94 114 ALA A O 1
ATOM 898 N N . PRO A 1 115 ? 9.184 5.050 -9.769 1.00 77.00 115 PRO A N 1
ATOM 899 C CA . PRO A 1 115 ? 10.560 5.507 -9.541 1.00 77.00 115 PRO A CA 1
ATOM 900 C C . PRO A 1 115 ? 11.576 4.828 -10.472 1.00 77.00 115 PRO A C 1
ATOM 902 O O . PRO A 1 115 ? 12.660 5.357 -10.709 1.00 77.00 115 PRO A O 1
ATOM 905 N N . CYS A 1 116 ? 11.231 3.660 -11.021 1.00 81.31 116 CYS A N 1
ATOM 906 C CA . CYS A 1 116 ? 12.052 2.943 -11.989 1.00 81.31 116 CYS A CA 1
ATOM 907 C C . CYS A 1 116 ? 12.160 3.663 -13.341 1.00 81.31 116 CYS A C 1
ATOM 909 O O . CYS A 1 116 ? 13.213 3.577 -13.970 1.00 81.31 116 CYS A O 1
ATOM 911 N N . VAL A 1 117 ? 11.120 4.393 -13.763 1.00 84.19 117 VAL A N 1
ATOM 912 C CA . VAL A 1 117 ? 11.113 5.151 -15.026 1.00 84.19 117 VAL A CA 1
ATOM 913 C C . VAL A 1 117 ? 12.021 6.372 -14.899 1.00 84.19 117 VAL A C 1
ATOM 915 O O . VAL A 1 117 ? 12.855 6.604 -15.769 1.00 84.19 117 VAL A O 1
ATOM 918 N N . THR A 1 118 ? 11.941 7.094 -13.778 1.00 82.50 118 THR A N 1
ATOM 919 C CA . THR A 1 118 ? 12.807 8.249 -13.485 1.00 82.50 118 THR A CA 1
ATOM 920 C C . THR A 1 118 ? 14.275 7.852 -13.323 1.00 82.50 118 THR A C 1
ATOM 922 O O . THR A 1 118 ? 15.166 8.593 -13.724 1.00 82.50 118 THR A O 1
ATOM 925 N N . ALA A 1 119 ? 14.545 6.669 -12.764 1.00 82.94 119 ALA A N 1
ATOM 926 C CA . ALA A 1 119 ? 15.904 6.156 -12.593 1.00 82.94 119 ALA A CA 1
ATOM 927 C C . ALA A 1 119 ? 16.561 5.690 -13.903 1.00 82.94 119 ALA A C 1
ATOM 929 O O . ALA A 1 119 ? 17.778 5.530 -13.963 1.00 82.94 119 ALA A O 1
ATOM 930 N N . CYS A 1 120 ? 15.768 5.420 -14.939 1.00 85.69 120 CYS A N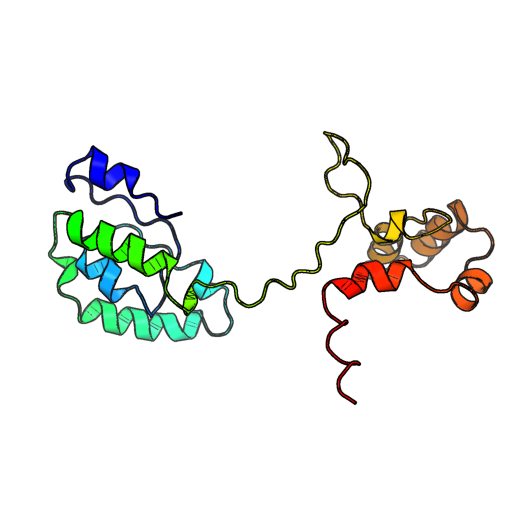 1
ATOM 931 C CA . CYS A 1 120 ? 16.262 4.955 -16.223 1.00 85.69 120 CYS A CA 1
ATOM 932 C C . CYS A 1 120 ? 16.710 6.146 -17.084 1.00 85.69 120 CYS A C 1
ATOM 934 O O . CYS A 1 120 ? 15.910 7.031 -17.375 1.00 85.69 120 CYS A O 1
ATOM 936 N N . ALA A 1 121 ? 17.959 6.142 -17.565 1.00 84.69 121 ALA A N 1
ATOM 937 C CA . ALA A 1 121 ? 18.492 7.223 -18.404 1.00 84.69 121 ALA A CA 1
ATOM 938 C C . ALA A 1 121 ? 17.682 7.449 -19.698 1.00 84.69 121 ALA A C 1
ATOM 940 O O . ALA A 1 121 ? 17.522 8.581 -20.144 1.00 84.69 121 ALA A O 1
ATOM 941 N N . ILE A 1 122 ? 17.129 6.374 -20.269 1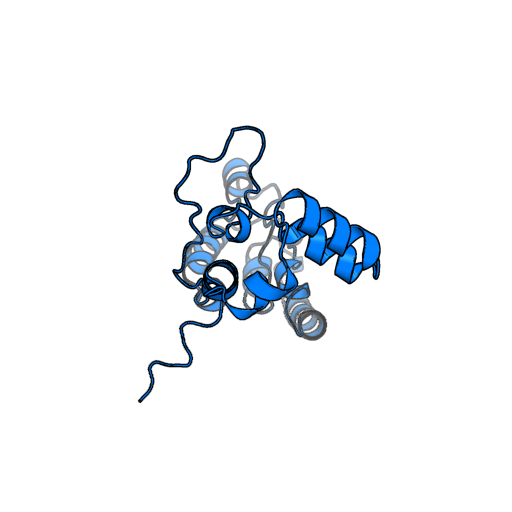.00 87.12 122 ILE A N 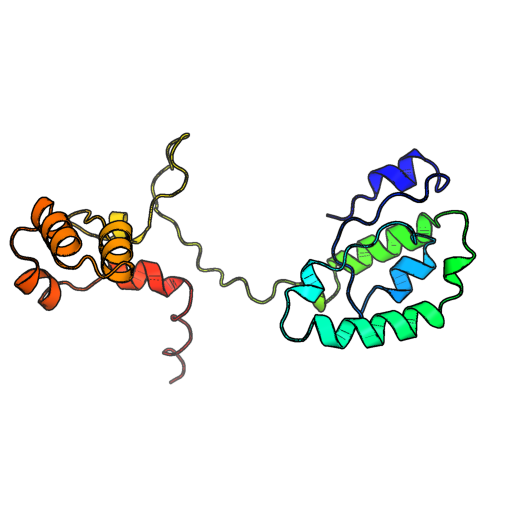1
ATOM 942 C CA . ILE A 1 122 ? 16.282 6.401 -21.474 1.00 87.12 122 ILE A CA 1
ATOM 943 C C . ILE A 1 122 ? 14.781 6.509 -21.155 1.00 87.12 122 ILE A C 1
ATOM 945 O O . ILE A 1 122 ? 13.956 6.462 -22.064 1.00 87.12 122 ILE A O 1
ATOM 949 N N . LYS A 1 123 ? 14.419 6.620 -19.866 1.00 86.81 123 LYS A N 1
ATOM 950 C CA . LYS A 1 123 ? 13.037 6.677 -19.364 1.00 86.81 123 LYS A CA 1
ATOM 951 C C . LYS A 1 123 ? 12.144 5.587 -19.963 1.00 86.81 123 LYS A C 1
ATOM 953 O O . LYS A 1 123 ? 11.086 5.877 -20.509 1.00 86.81 123 LYS A O 1
ATOM 958 N N . GLN A 1 124 ? 12.577 4.330 -19.910 1.00 87.06 124 GLN A N 1
ATOM 959 C CA . GLN A 1 124 ? 11.793 3.215 -20.448 1.00 87.06 124 GLN A CA 1
ATOM 960 C C . GLN A 1 124 ? 10.557 2.918 -19.581 1.00 87.06 124 GLN A C 1
ATOM 962 O O . GLN A 1 124 ? 10.632 3.005 -18.354 1.00 87.06 124 GLN A O 1
ATOM 967 N N . ASP A 1 125 ? 9.443 2.522 -20.205 1.00 88.19 125 ASP A N 1
ATOM 968 C CA . ASP A 1 125 ? 8.172 2.220 -19.523 1.00 88.19 125 ASP A CA 1
ATOM 969 C C . ASP A 1 125 ? 8.192 0.834 -18.858 1.00 88.19 125 ASP A C 1
ATOM 971 O O . ASP A 1 125 ? 7.577 -0.132 -19.311 1.00 88.19 125 ASP A O 1
ATOM 975 N N . ILE A 1 126 ? 8.938 0.741 -17.756 1.00 88.12 126 ILE A N 1
ATOM 976 C CA . ILE A 1 126 ? 9.191 -0.506 -17.022 1.00 88.12 126 ILE A CA 1
ATOM 977 C C . ILE A 1 126 ? 7.934 -1.187 -16.471 1.00 88.12 126 ILE A C 1
ATOM 979 O O . ILE A 1 126 ? 7.793 -2.396 -16.663 1.00 88.12 126 ILE A O 1
ATOM 983 N N . PRO A 1 127 ? 7.004 -0.470 -15.812 1.00 87.69 127 PRO A N 1
ATOM 984 C CA . PRO A 1 127 ? 5.791 -1.095 -15.291 1.00 87.69 127 PRO A CA 1
ATOM 985 C C . PRO A 1 127 ? 4.938 -1.736 -16.390 1.00 87.69 127 PRO A C 1
ATOM 987 O O . PRO A 1 127 ? 4.367 -2.804 -16.181 1.00 87.69 127 PRO A O 1
ATOM 990 N N . GLU A 1 128 ? 4.890 -1.108 -17.565 1.00 89.75 128 GLU A N 1
ATOM 991 C CA . GLU A 1 128 ? 3.992 -1.513 -18.641 1.00 89.75 128 GLU A CA 1
ATOM 992 C C . GLU A 1 128 ? 4.483 -2.778 -19.348 1.00 89.75 128 GLU A C 1
ATOM 994 O O . GLU A 1 128 ? 3.714 -3.729 -19.497 1.00 89.75 128 GLU A O 1
ATOM 999 N N . TYR A 1 129 ? 5.775 -2.871 -19.694 1.00 89.88 129 TYR A N 1
ATOM 1000 C CA . TYR A 1 129 ? 6.280 -4.118 -20.279 1.00 89.88 129 TYR A CA 1
ATOM 1001 C C . TYR A 1 129 ? 6.259 -5.272 -19.261 1.00 89.88 129 TYR A C 1
ATOM 1003 O O . TYR A 1 129 ? 6.033 -6.414 -19.653 1.00 89.88 129 TYR A O 1
ATOM 1011 N N . ILE A 1 130 ? 6.436 -5.010 -17.954 1.00 89.31 130 ILE A N 1
ATOM 1012 C CA . ILE A 1 130 ? 6.296 -6.041 -16.906 1.00 89.31 130 ILE A CA 1
ATOM 1013 C C . ILE A 1 130 ? 4.852 -6.544 -16.829 1.00 89.31 130 ILE A C 1
ATOM 1015 O O . ILE A 1 130 ? 4.637 -7.753 -16.734 1.00 89.31 130 ILE A O 1
ATOM 1019 N N . ARG A 1 131 ? 3.867 -5.642 -16.909 1.00 91.31 131 ARG A N 1
ATOM 1020 C CA . ARG A 1 131 ? 2.444 -6.002 -16.960 1.00 91.31 131 ARG A CA 1
ATOM 1021 C C . ARG A 1 131 ? 2.150 -6.905 -18.160 1.00 91.31 131 ARG A C 1
ATOM 1023 O O . ARG A 1 131 ? 1.572 -7.974 -17.982 1.00 91.31 131 ARG A O 1
ATOM 1030 N N . LEU A 1 132 ? 2.620 -6.525 -19.351 1.00 93.00 132 LEU A N 1
ATOM 1031 C CA . LEU A 1 132 ? 2.466 -7.316 -20.580 1.00 93.00 132 LEU A CA 1
ATOM 1032 C C . LEU A 1 132 ? 3.152 -8.689 -20.484 1.00 93.00 132 LEU A C 1
ATOM 1034 O O . LEU A 1 132 ? 2.579 -9.691 -20.910 1.00 93.00 132 LEU A O 1
ATOM 1038 N N . MET A 1 133 ? 4.335 -8.771 -19.863 1.00 89.94 133 MET A N 1
ATOM 1039 C CA . MET A 1 133 ? 4.994 -10.054 -19.585 1.00 89.94 133 MET A CA 1
ATOM 1040 C C . MET A 1 133 ? 4.188 -10.930 -18.614 1.00 89.94 133 MET A C 1
ATOM 1042 O O . MET A 1 133 ? 4.121 -12.142 -18.811 1.00 89.94 133 MET A O 1
ATOM 1046 N N . GLY A 1 134 ? 3.556 -10.337 -17.594 1.00 92.00 134 GLY A N 1
ATOM 1047 C CA . GLY A 1 134 ? 2.653 -11.044 -16.676 1.00 92.00 134 GLY A CA 1
ATOM 1048 C C . GLY A 1 134 ? 1.402 -11.597 -17.368 1.00 92.00 134 GLY A C 1
ATOM 1049 O O . GLY A 1 134 ? 0.906 -12.657 -16.995 1.00 92.00 134 GLY A O 1
ATOM 1050 N N . GLU A 1 135 ? 0.947 -10.924 -18.425 1.00 95.19 135 GLU A N 1
ATOM 1051 C CA . GLU A 1 135 ? -0.143 -11.358 -19.311 1.00 95.19 135 GLU A CA 1
ATOM 1052 C C . GLU A 1 135 ? 0.314 -12.333 -20.413 1.00 95.19 135 GLU A C 1
ATOM 1054 O O . GLU A 1 135 ? -0.486 -12.698 -21.270 1.00 95.19 135 GLU A O 1
ATOM 1059 N N . GLN A 1 136 ? 1.582 -12.768 -20.408 1.00 93.44 136 GLN A N 1
ATOM 1060 C CA . GLN A 1 136 ? 2.197 -13.638 -21.428 1.00 93.44 136 GLN A CA 1
ATOM 1061 C C . GLN A 1 136 ? 2.241 -13.028 -22.846 1.00 93.44 136 GLN A C 1
ATOM 1063 O O . GLN A 1 136 ? 2.464 -13.727 -23.836 1.00 93.44 136 GLN A O 1
ATOM 1068 N N . ARG A 1 137 ? 2.089 -11.706 -22.966 1.00 94.00 137 ARG A N 1
ATOM 1069 C CA . ARG A 1 137 ? 2.137 -10.957 -24.233 1.00 94.00 137 ARG A CA 1
ATOM 1070 C C . ARG A 1 137 ? 3.561 -10.497 -24.538 1.00 94.00 137 ARG A C 1
ATOM 1072 O O . ARG A 1 137 ? 3.876 -9.309 -24.522 1.00 94.00 137 ARG A O 1
ATOM 1079 N N . TYR A 1 138 ? 4.449 -11.455 -24.797 1.00 92.50 138 TYR A N 1
ATOM 1080 C CA . TYR A 1 138 ? 5.883 -11.184 -24.965 1.00 92.50 138 TYR A CA 1
ATOM 1081 C C . TYR A 1 138 ? 6.216 -10.330 -26.196 1.00 92.50 138 TYR A C 1
ATOM 1083 O O . TYR A 1 138 ? 7.132 -9.514 -26.131 1.00 92.50 138 TYR A O 1
ATOM 1091 N N . ALA A 1 139 ? 5.477 -10.497 -27.298 1.00 93.62 139 ALA A N 1
ATOM 1092 C CA . ALA A 1 139 ? 5.686 -9.717 -28.519 1.00 93.62 139 ALA A CA 1
ATOM 1093 C C . ALA A 1 139 ? 5.395 -8.225 -28.287 1.00 93.62 139 ALA A C 1
ATOM 1095 O O . ALA A 1 139 ? 6.243 -7.384 -28.572 1.00 93.62 139 ALA A O 1
ATOM 1096 N N . ASP A 1 140 ? 4.254 -7.921 -27.668 1.00 92.69 140 ASP A N 1
ATOM 1097 C CA . ASP A 1 140 ? 3.844 -6.548 -27.358 1.00 92.69 140 ASP A CA 1
ATOM 1098 C C . ASP A 1 140 ? 4.787 -5.895 -26.337 1.00 92.69 140 ASP A C 1
ATOM 1100 O O . ASP A 1 140 ? 5.127 -4.718 -26.451 1.00 92.69 140 ASP A O 1
ATOM 1104 N N . ALA A 1 141 ? 5.258 -6.667 -25.349 1.00 92.12 141 ALA A N 1
ATOM 1105 C CA . ALA A 1 141 ? 6.254 -6.196 -24.389 1.00 92.12 141 ALA A CA 1
ATOM 1106 C C . ALA A 1 141 ? 7.574 -5.818 -25.081 1.00 92.12 141 ALA A C 1
ATOM 1108 O O . ALA A 1 141 ? 8.185 -4.803 -24.745 1.00 92.12 141 ALA A O 1
ATOM 1109 N N . LEU A 1 142 ? 8.009 -6.621 -26.055 1.00 91.69 142 LEU A N 1
ATOM 1110 C CA . LEU A 1 142 ? 9.222 -6.364 -26.821 1.00 91.69 142 LEU A CA 1
ATOM 1111 C C . LEU A 1 142 ? 9.062 -5.149 -27.748 1.00 91.69 142 LEU A C 1
ATOM 1113 O O . LEU A 1 142 ? 9.968 -4.320 -27.817 1.00 91.69 142 LEU A O 1
ATOM 1117 N N . GLU A 1 143 ? 7.914 -5.003 -28.409 1.00 92.81 143 GLU A N 1
ATOM 1118 C CA . GLU A 1 143 ? 7.603 -3.833 -29.238 1.00 92.81 143 GLU A CA 1
ATOM 1119 C C . GLU A 1 143 ? 7.624 -2.539 -28.413 1.00 92.81 143 GLU A C 1
ATOM 1121 O O . GLU A 1 143 ? 8.268 -1.566 -28.808 1.00 92.81 143 GLU A O 1
ATOM 1126 N N . LEU A 1 144 ? 7.014 -2.548 -27.224 1.00 92.38 144 LEU A N 1
ATOM 1127 C CA . LEU A 1 144 ? 7.026 -1.411 -26.300 1.00 92.38 144 LEU A CA 1
ATOM 1128 C C . LEU A 1 144 ? 8.454 -1.016 -25.887 1.00 92.38 144 LEU A C 1
ATOM 1130 O O . LEU A 1 144 ? 8.783 0.166 -25.804 1.00 92.38 144 LEU A O 1
ATOM 1134 N N . ILE A 1 145 ? 9.327 -1.999 -25.655 1.00 91.62 145 ILE A N 1
ATOM 1135 C CA . ILE A 1 145 ? 10.741 -1.746 -25.364 1.00 91.62 145 ILE A CA 1
ATOM 1136 C C . ILE A 1 145 ? 11.437 -1.120 -26.582 1.00 91.62 145 ILE A C 1
ATOM 1138 O O . ILE A 1 145 ? 12.155 -0.128 -26.430 1.00 91.62 145 ILE A O 1
ATOM 1142 N N . TYR A 1 146 ? 11.193 -1.643 -27.786 1.00 91.88 146 TYR A N 1
ATOM 1143 C CA . TYR A 1 146 ? 11.794 -1.121 -29.016 1.00 91.88 146 TYR A CA 1
ATOM 1144 C C . TYR A 1 146 ? 11.420 0.334 -29.317 1.00 91.88 146 TYR A C 1
ATOM 1146 O O . TYR A 1 146 ? 12.229 1.049 -29.907 1.00 91.88 146 TYR A O 1
ATOM 1154 N N . GLN A 1 147 ? 10.255 0.810 -28.863 1.00 90.75 147 GLN A N 1
ATOM 1155 C CA . GLN A 1 147 ? 9.849 2.212 -29.030 1.00 90.75 147 GLN A CA 1
ATOM 1156 C C . GLN A 1 147 ? 10.812 3.206 -28.368 1.00 90.75 147 GLN A C 1
ATOM 1158 O O . GLN A 1 147 ? 10.961 4.327 -28.856 1.00 90.75 147 GLN A O 1
ATOM 1163 N N . ARG A 1 148 ? 11.464 2.824 -27.260 1.00 87.62 148 ARG A N 1
ATOM 1164 C CA . ARG A 1 148 ? 12.416 3.695 -26.541 1.00 87.62 148 ARG A CA 1
ATOM 1165 C C . ARG A 1 148 ? 13.859 3.215 -26.589 1.00 87.62 148 ARG A C 1
ATOM 1167 O O . ARG A 1 148 ? 14.764 3.997 -26.305 1.00 87.62 148 ARG A O 1
ATOM 1174 N N . ASN A 1 149 ? 14.093 1.963 -26.964 1.00 88.81 149 ASN A N 1
ATOM 1175 C CA . ASN A 1 149 ? 15.414 1.359 -26.966 1.00 88.81 149 ASN A CA 1
ATOM 1176 C C . ASN A 1 149 ? 15.619 0.480 -28.194 1.00 88.81 149 ASN A C 1
ATOM 1178 O O . ASN A 1 149 ? 15.088 -0.621 -28.285 1.00 88.81 149 ASN A O 1
ATOM 1182 N N . ALA A 1 150 ? 16.462 0.941 -29.114 1.00 87.94 150 ALA A N 1
ATOM 1183 C CA . ALA A 1 150 ? 16.777 0.201 -30.331 1.00 87.94 150 ALA A CA 1
ATOM 1184 C C . ALA A 1 150 ? 17.569 -1.098 -30.072 1.00 87.94 150 ALA A C 1
ATOM 1186 O O . ALA A 1 150 ? 17.578 -1.987 -30.919 1.00 87.94 150 ALA A O 1
ATOM 1187 N N . LEU A 1 151 ? 18.250 -1.219 -28.922 1.00 91.19 151 LEU A N 1
ATOM 1188 C CA . LEU A 1 151 ? 19.188 -2.308 -28.626 1.00 91.19 151 LEU A CA 1
ATOM 1189 C C . LEU A 1 151 ? 18.930 -2.924 -27.236 1.00 91.19 151 LEU A C 1
ATOM 1191 O O . LEU A 1 151 ? 19.821 -2.910 -26.376 1.00 91.19 151 LEU A O 1
ATOM 1195 N N . PRO A 1 152 ? 17.738 -3.503 -26.989 1.00 88.88 152 PRO A N 1
ATOM 1196 C CA . PRO A 1 152 ? 17.378 -4.039 -25.679 1.00 88.88 152 PRO A CA 1
ATOM 1197 C C . PRO A 1 152 ? 18.256 -5.212 -25.244 1.00 88.88 152 PRO A C 1
ATOM 1199 O O . PRO A 1 152 ? 18.557 -5.341 -24.062 1.00 88.88 152 PRO A O 1
ATOM 1202 N N . ALA A 1 153 ? 18.737 -6.021 -26.194 1.00 88.81 153 ALA A N 1
ATOM 1203 C CA . ALA A 1 153 ? 19.642 -7.130 -25.903 1.00 88.81 153 ALA A CA 1
ATOM 1204 C C . ALA A 1 153 ? 20.982 -6.637 -25.334 1.00 88.81 153 ALA A C 1
ATOM 1206 O O . ALA A 1 153 ? 21.456 -7.151 -24.331 1.00 88.81 153 ALA A O 1
ATOM 1207 N N . ILE A 1 154 ? 21.578 -5.601 -25.932 1.00 89.56 154 ILE A N 1
ATOM 1208 C CA . ILE A 1 154 ? 22.873 -5.071 -25.484 1.00 89.56 154 ILE A CA 1
ATOM 1209 C C . ILE A 1 154 ? 22.696 -4.294 -24.183 1.00 89.56 154 ILE A C 1
ATOM 1211 O O . ILE A 1 154 ? 23.381 -4.563 -23.200 1.00 89.56 154 ILE A O 1
ATOM 1215 N N . THR A 1 155 ? 21.752 -3.351 -24.162 1.00 86.94 155 THR A N 1
ATOM 1216 C CA . THR A 1 155 ? 21.486 -2.503 -22.989 1.00 86.94 155 THR A CA 1
ATOM 1217 C C . THR A 1 155 ? 21.054 -3.317 -21.773 1.00 86.94 155 THR A C 1
ATOM 1219 O O . THR A 1 155 ? 21.434 -2.963 -20.665 1.00 86.94 155 THR A O 1
ATOM 1222 N N . GLY A 1 156 ? 20.354 -4.440 -21.953 1.00 85.38 156 GLY A N 1
ATOM 1223 C CA . GLY A 1 156 ? 20.035 -5.368 -20.868 1.00 85.38 156 GLY A CA 1
ATOM 1224 C C . GLY A 1 156 ? 21.253 -6.055 -20.238 1.00 85.38 156 GLY A C 1
ATOM 1225 O O . GLY A 1 156 ? 21.155 -6.488 -19.098 1.00 85.38 156 GLY A O 1
ATOM 1226 N N . HIS A 1 157 ? 22.388 -6.136 -20.941 1.00 86.12 157 HIS A N 1
ATOM 1227 C CA . HIS A 1 157 ? 23.626 -6.732 -20.425 1.00 86.12 157 HIS A CA 1
ATOM 1228 C C . HIS A 1 157 ? 24.629 -5.705 -19.893 1.00 86.12 157 HIS A C 1
ATOM 1230 O O . HIS A 1 157 ? 25.357 -6.007 -18.951 1.00 86.12 157 HIS A O 1
ATOM 1236 N N . ILE A 1 158 ? 24.701 -4.517 -20.501 1.00 90.06 158 ILE A N 1
ATOM 1237 C CA . ILE A 1 158 ? 25.689 -3.490 -20.126 1.00 90.06 158 ILE A CA 1
ATOM 1238 C C . ILE A 1 158 ? 25.150 -2.457 -19.131 1.00 90.06 158 ILE A C 1
ATOM 1240 O O . ILE A 1 158 ? 25.930 -1.682 -18.582 1.00 90.06 158 ILE A O 1
ATOM 1244 N N . CYS A 1 159 ? 23.830 -2.386 -18.936 1.00 88.88 159 CYS A N 1
ATOM 1245 C CA . CYS A 1 159 ? 23.233 -1.436 -18.005 1.00 88.88 159 CYS A CA 1
ATOM 1246 C C . CYS A 1 159 ? 23.585 -1.809 -16.561 1.00 88.88 159 CYS A C 1
ATOM 1248 O O . CYS A 1 159 ? 23.563 -2.966 -16.159 1.00 88.88 159 CYS A O 1
ATOM 1250 N N . ASP A 1 160 ? 23.844 -0.790 -15.753 1.00 86.75 160 ASP A N 1
ATOM 1251 C CA . ASP A 1 160 ? 24.081 -0.876 -14.313 1.00 86.75 160 ASP A CA 1
ATOM 1252 C C . ASP A 1 160 ? 22.790 -1.075 -13.491 1.00 86.75 160 ASP A C 1
ATOM 1254 O O . ASP A 1 160 ? 22.824 -1.146 -12.262 1.00 86.75 160 ASP A O 1
ATOM 1258 N N . HIS A 1 161 ? 21.643 -1.172 -14.171 1.00 86.00 161 HIS A N 1
ATOM 1259 C CA . HIS A 1 161 ? 20.323 -1.476 -13.624 1.00 86.00 161 HIS A CA 1
ATOM 1260 C C . HIS A 1 161 ? 19.920 -0.618 -12.408 1.00 86.00 161 HIS A C 1
ATOM 1262 O O . HIS A 1 161 ? 19.280 -1.110 -11.474 1.00 86.00 161 HIS A O 1
ATOM 1268 N N . GLN A 1 162 ? 20.190 0.695 -12.438 1.00 82.31 162 GLN A N 1
ATOM 1269 C CA . GLN A 1 162 ? 19.743 1.640 -11.391 1.00 82.31 162 GLN A CA 1
ATOM 1270 C C . GLN A 1 162 ? 18.234 1.574 -11.117 1.00 82.31 162 GLN A C 1
ATOM 1272 O O . GLN A 1 162 ? 17.782 1.760 -9.982 1.00 82.31 162 GLN A O 1
ATOM 1277 N N . CYS A 1 163 ? 17.450 1.241 -12.145 1.00 82.12 163 CYS A N 1
ATOM 1278 C CA . CYS A 1 163 ? 16.013 1.030 -12.032 1.00 82.12 163 CYS A CA 1
ATOM 1279 C C . CYS A 1 163 ? 15.640 -0.091 -11.044 1.00 82.12 163 CYS A C 1
ATOM 1281 O O . CYS A 1 163 ? 14.632 0.037 -10.354 1.00 82.12 163 CYS A O 1
ATOM 1283 N N . GLN A 1 164 ? 16.455 -1.143 -10.908 1.00 82.00 164 GLN A N 1
ATOM 1284 C CA . GLN A 1 164 ? 16.234 -2.214 -9.932 1.00 82.00 164 GLN A CA 1
ATOM 1285 C C . GLN A 1 164 ? 16.529 -1.731 -8.510 1.00 82.00 164 GLN A C 1
ATOM 1287 O O . GLN A 1 164 ? 15.737 -1.964 -7.599 1.00 82.00 164 GLN A O 1
ATOM 1292 N N . TYR A 1 165 ? 17.619 -0.988 -8.305 1.00 74.56 165 TYR A N 1
ATOM 1293 C CA . TYR A 1 165 ? 17.988 -0.492 -6.976 1.00 74.56 165 TYR A CA 1
ATOM 1294 C C . TYR A 1 165 ? 16.934 0.436 -6.368 1.00 74.56 165 TYR A C 1
ATOM 1296 O O . TYR A 1 165 ? 16.676 0.352 -5.169 1.00 74.56 165 TYR A O 1
ATOM 1304 N N . LYS A 1 166 ? 16.285 1.275 -7.183 1.00 70.69 166 LYS A N 1
ATOM 1305 C CA . LYS A 1 166 ? 15.184 2.149 -6.739 1.00 70.69 166 LYS A CA 1
ATOM 1306 C C . LYS A 1 166 ? 13.878 1.395 -6.458 1.00 70.69 166 LYS A C 1
ATOM 1308 O O . LYS A 1 166 ? 13.056 1.890 -5.693 1.00 70.69 166 LYS A O 1
ATOM 1313 N N . LEU A 1 167 ? 13.693 0.204 -7.036 1.00 62.41 167 LEU A N 1
ATOM 1314 C CA . LEU A 1 167 ? 12.572 -0.690 -6.720 1.00 62.41 167 LEU A CA 1
ATOM 1315 C C . LEU A 1 167 ? 12.834 -1.473 -5.418 1.00 62.41 167 LEU A C 1
ATOM 1317 O O . LEU A 1 167 ? 11.956 -1.552 -4.558 1.00 62.41 167 LEU A O 1
ATOM 1321 N N . TYR A 1 168 ? 14.054 -1.995 -5.232 1.00 50.41 168 TYR A N 1
ATOM 1322 C CA . TYR A 1 168 ? 14.440 -2.841 -4.089 1.00 50.41 168 TYR A CA 1
ATOM 1323 C C . TYR A 1 168 ? 14.933 -2.086 -2.846 1.00 50.41 168 TYR A C 1
ATOM 1325 O O . TYR A 1 168 ? 15.028 -2.688 -1.771 1.00 50.41 168 TYR A O 1
ATOM 1333 N N . SER A 1 169 ? 15.195 -0.777 -2.925 1.00 47.72 169 SER A N 1
ATOM 1334 C CA . SER A 1 169 ? 15.457 0.063 -1.741 1.00 47.72 169 SER A CA 1
ATOM 1335 C C . SER A 1 169 ? 14.255 0.167 -0.795 1.00 47.72 169 SER A C 1
ATOM 1337 O O . SER A 1 169 ? 14.348 0.801 0.241 1.00 47.72 169 SER A O 1
ATOM 1339 N N . SER A 1 170 ? 13.135 -0.474 -1.126 1.00 44.81 170 SER A N 1
ATOM 1340 C CA . SER A 1 170 ? 12.008 -0.690 -0.223 1.00 44.81 170 SER A CA 1
ATOM 1341 C C . SER A 1 170 ? 12.112 -1.979 0.619 1.00 44.81 170 SER A C 1
ATOM 1343 O O . SER A 1 170 ? 11.275 -2.176 1.499 1.00 44.81 170 SER A O 1
ATOM 1345 N N . GLY A 1 171 ? 13.119 -2.851 0.406 1.00 35.97 171 GLY A N 1
ATOM 1346 C CA . GLY A 1 171 ? 13.176 -4.149 1.104 1.00 35.97 171 GLY A CA 1
ATOM 1347 C C . GLY A 1 171 ? 14.516 -4.889 1.269 1.00 35.97 171 GLY A C 1
ATOM 1348 O O . GLY A 1 171 ? 14.530 -5.864 2.015 1.00 35.97 171 GLY A O 1
ATOM 1349 N N . LEU A 1 172 ? 15.637 -4.497 0.641 1.00 35.25 172 LEU A N 1
ATOM 1350 C CA . LEU A 1 172 ? 16.858 -5.345 0.623 1.00 35.25 172 LEU A CA 1
ATOM 1351 C C . LEU A 1 172 ? 18.165 -4.718 1.143 1.00 35.25 172 LEU A C 1
ATOM 1353 O O . LEU A 1 172 ? 19.166 -5.425 1.256 1.00 35.25 172 LEU A O 1
ATOM 1357 N N . ARG A 1 173 ? 18.178 -3.448 1.568 1.00 33.69 173 ARG A N 1
ATOM 1358 C CA . ARG A 1 173 ? 19.389 -2.772 2.090 1.00 33.69 173 ARG A CA 1
ATOM 1359 C C . ARG A 1 173 ? 19.761 -3.120 3.545 1.00 33.69 173 ARG A C 1
ATOM 1361 O O . ARG A 1 173 ? 20.490 -2.369 4.177 1.00 33.69 173 ARG A O 1
ATOM 1368 N N . GLN A 1 174 ? 19.273 -4.241 4.085 1.00 39.16 174 GLN A N 1
ATOM 1369 C CA . GLN A 1 174 ? 19.590 -4.697 5.451 1.00 39.16 174 GLN A CA 1
ATOM 1370 C C . GLN A 1 174 ? 20.345 -6.036 5.528 1.00 39.16 174 GLN A C 1
ATOM 1372 O O . GLN A 1 174 ? 20.674 -6.463 6.629 1.00 39.16 174 GLN A O 1
ATOM 1377 N N . ARG A 1 175 ? 20.651 -6.721 4.413 1.00 32.38 175 ARG A N 1
ATOM 1378 C CA . ARG A 1 175 ? 21.323 -8.040 4.478 1.00 32.38 175 ARG A CA 1
ATOM 1379 C C . ARG A 1 175 ? 22.827 -8.056 4.206 1.00 32.38 175 ARG A C 1
ATOM 1381 O O . ARG A 1 175 ? 23.435 -9.095 4.416 1.00 32.38 175 ARG A O 1
ATOM 1388 N N . THR A 1 176 ? 23.447 -6.954 3.786 1.00 33.00 176 THR A N 1
ATOM 1389 C CA . THR A 1 176 ? 24.863 -6.971 3.358 1.00 33.00 176 THR A CA 1
ATOM 1390 C C . THR A 1 176 ? 25.802 -6.102 4.197 1.00 33.00 176 THR A C 1
ATOM 1392 O O . THR A 1 176 ? 26.918 -5.843 3.770 1.00 33.00 176 THR A O 1
ATOM 1395 N N . SER A 1 177 ? 25.393 -5.658 5.390 1.00 28.72 177 SER A N 1
ATOM 1396 C CA . SER A 1 177 ? 26.251 -4.876 6.300 1.00 28.72 177 SER A CA 1
ATOM 1397 C C . SER A 1 177 ? 26.366 -5.493 7.700 1.00 28.72 177 SER A C 1
ATOM 1399 O O . SER A 1 177 ? 26.371 -4.782 8.704 1.00 28.72 177 SER A O 1
ATOM 1401 N N . HIS A 1 178 ? 26.409 -6.824 7.774 1.00 34.25 178 HIS A N 1
ATOM 1402 C CA . HIS A 1 178 ? 26.964 -7.554 8.916 1.00 34.25 178 HIS A CA 1
ATOM 1403 C C . HIS A 1 178 ? 28.109 -8.429 8.406 1.00 34.25 178 HIS A C 1
ATOM 1405 O O . HIS A 1 178 ? 27.928 -9.586 8.027 1.00 34.25 178 HIS A O 1
ATOM 1411 N N . SER A 1 179 ? 29.286 -7.819 8.339 1.00 29.98 179 SER A N 1
ATOM 1412 C CA . SER A 1 179 ? 30.605 -8.445 8.420 1.00 29.98 179 SER A CA 1
ATOM 1413 C C . SER A 1 179 ? 31.530 -7.425 9.063 1.00 29.98 179 SER A C 1
ATOM 1415 O O . SER A 1 179 ? 31.414 -6.240 8.675 1.00 29.98 179 SER A O 1
#

InterPro domains:
  IPR009051 Alpha-helical ferredoxin [G3DSA:1.10.1060.10] (66-168)
  IPR028261 Dihydroprymidine dehydrogenase domain II [PF14691] (110-164)

pLDDT: mean 72.39, std 15.1, range [28.72, 95.19]